Protein AF-A0A951RH02-F1 (afdb_monomer)

Solvent-accessible surface area (backbone atoms only — not comparable to full-atom values): 5825 Å² total; per-residue (Å²): 109,72,68,22,53,50,32,32,52,49,12,48,51,44,39,52,54,47,60,70,69,48,65,88,62,67,86,57,90,57,86,87,51,86,73,52,93,64,86,72,57,66,76,64,42,57,81,32,94,56,48,67,57,53,15,50,49,33,33,54,50,12,59,51,45,68,72,76,44,67,68,56,46,52,51,52,50,52,52,52,51,49,52,51,51,49,55,51,49,53,52,51,51,57,53,53,62,61,75,79,106

Radius of gyration: 16.89 Å; Cα contacts (8 Å, |Δi|>4): 62; chains: 1; bounding box: 45×26×41 Å

Mean predicted aligned error: 11.23 Å

Sequence (101 aa):
MVICLFFCLLGFGIRIYIVGHTPKNTSGRNTSGQLADELNTTGVYSVVRHPLYLGNFFMWLGMAVITLKFDFWLVAFLLSLLTYLFLKLARKQIKFLRVES

pLDDT: mean 70.13, std 10.25, range [45.16, 84.75]

Structure (mmCIF, N/CA/C/O backbone):
data_AF-A0A951RH02-F1
#
_entry.id   AF-A0A951RH02-F1
#
loop_
_atom_site.group_PDB
_atom_site.id
_atom_site.type_symbol
_atom_site.label_atom_id
_atom_site.label_alt_id
_atom_site.label_comp_id
_atom_site.label_asym_id
_atom_site.label_entity_id
_atom_site.label_seq_id
_atom_site.pdbx_PDB_ins_code
_atom_site.Cartn_x
_atom_site.Cartn_y
_atom_site.Cartn_z
_atom_site.occupancy
_atom_site.B_iso_or_equiv
_atom_site.auth_seq_id
_atom_site.auth_comp_id
_atom_site.auth_asym_id
_atom_site.auth_atom_id
_atom_site.pdbx_PDB_model_num
ATOM 1 N N . MET A 1 1 ? -15.178 -6.519 12.965 1.00 65.94 1 MET A N 1
ATOM 2 C CA . MET A 1 1 ? -14.824 -7.818 12.346 1.00 65.94 1 MET A CA 1
ATOM 3 C C . MET A 1 1 ? -15.104 -7.852 10.839 1.00 65.94 1 MET A C 1
ATOM 5 O O . MET A 1 1 ? -14.155 -7.955 10.078 1.00 65.94 1 MET A O 1
ATOM 9 N N . VAL A 1 2 ? -16.357 -7.691 10.388 1.00 74.75 2 VAL A N 1
ATOM 10 C CA . VAL A 1 2 ? -16.741 -7.787 8.956 1.00 74.75 2 VAL A CA 1
ATOM 11 C C . VAL A 1 2 ? -16.009 -6.775 8.057 1.00 74.75 2 VAL A C 1
ATOM 13 O O . VAL A 1 2 ? -15.544 -7.129 6.980 1.00 74.75 2 VAL A O 1
ATOM 16 N N . ILE A 1 3 ? -15.827 -5.539 8.532 1.00 72.62 3 ILE A N 1
ATOM 17 C CA . ILE A 1 3 ? -15.143 -4.466 7.785 1.00 72.62 3 ILE A CA 1
ATOM 18 C C . ILE A 1 3 ? -13.668 -4.811 7.513 1.00 72.62 3 ILE A C 1
ATOM 20 O O . ILE A 1 3 ? -13.186 -4.635 6.401 1.00 72.62 3 ILE A O 1
ATOM 24 N N . CYS A 1 4 ? -12.954 -5.354 8.503 1.00 71.50 4 CYS A N 1
ATOM 25 C CA . CYS A 1 4 ? -11.572 -5.814 8.333 1.00 71.50 4 CYS A CA 1
ATOM 26 C C . CYS A 1 4 ? -11.481 -6.902 7.253 1.00 71.50 4 CYS A C 1
ATOM 28 O O . CYS A 1 4 ? -10.630 -6.835 6.367 1.00 71.50 4 CYS A O 1
ATOM 30 N N . LEU A 1 5 ? -12.394 -7.873 7.312 1.00 75.50 5 LEU A N 1
ATOM 31 C CA . LEU A 1 5 ? -12.421 -9.006 6.396 1.00 75.50 5 LEU A CA 1
ATOM 32 C C . LEU A 1 5 ? -12.667 -8.538 4.953 1.00 75.50 5 LEU A C 1
ATOM 34 O O . LEU A 1 5 ? -11.990 -8.997 4.037 1.00 75.50 5 LEU A O 1
ATOM 38 N N . PHE A 1 6 ? -13.539 -7.542 4.772 1.00 82.12 6 PHE A N 1
ATOM 39 C CA . PHE A 1 6 ? -13.741 -6.869 3.490 1.00 82.12 6 PHE A CA 1
ATOM 40 C C . PHE A 1 6 ? -12.457 -6.208 2.965 1.00 82.12 6 PHE A C 1
ATOM 42 O O . PHE A 1 6 ? -12.070 -6.466 1.829 1.00 82.12 6 PHE A O 1
ATOM 49 N N . PHE A 1 7 ? -11.753 -5.415 3.781 1.00 76.19 7 PHE A N 1
A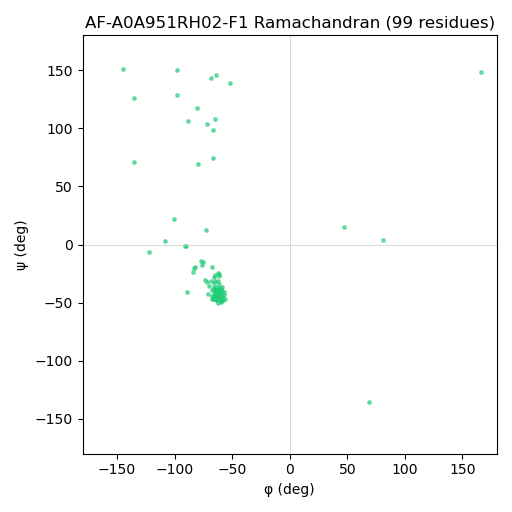TOM 50 C CA . PHE A 1 7 ? -10.504 -4.763 3.357 1.00 76.19 7 PHE A CA 1
ATOM 51 C C . PHE A 1 7 ? -9.386 -5.763 3.027 1.00 76.19 7 PHE A C 1
ATOM 53 O O . PHE A 1 7 ? -8.680 -5.584 2.033 1.00 76.19 7 PHE A O 1
ATOM 60 N N . CYS A 1 8 ? -9.258 -6.843 3.802 1.00 76.50 8 CYS A N 1
ATOM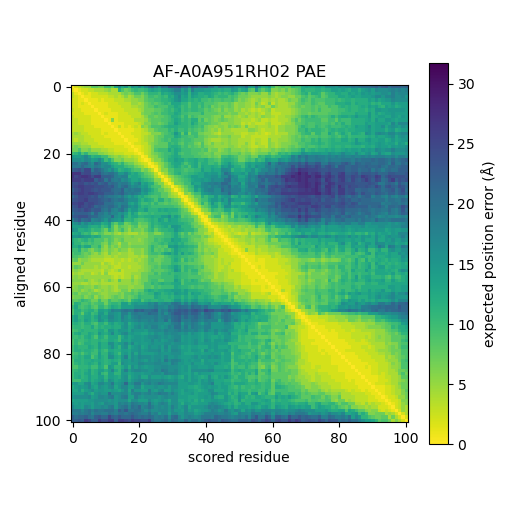 61 C CA . CYS A 1 8 ? -8.308 -7.919 3.519 1.00 76.50 8 CYS A CA 1
ATOM 62 C C . CYS A 1 8 ? -8.620 -8.623 2.189 1.00 76.50 8 CYS A C 1
ATOM 64 O O . CYS A 1 8 ? -7.718 -8.803 1.367 1.00 76.50 8 CYS A O 1
ATOM 66 N N . LEU A 1 9 ? -9.887 -8.984 1.947 1.00 83.06 9 LEU A N 1
ATOM 67 C CA . LEU A 1 9 ? -10.313 -9.618 0.694 1.00 83.06 9 LEU A CA 1
ATOM 68 C C . LEU A 1 9 ? -10.162 -8.679 -0.505 1.00 83.06 9 LEU A C 1
ATOM 70 O O . LEU A 1 9 ? -9.731 -9.113 -1.571 1.00 83.06 9 LEU A O 1
ATOM 74 N N . LEU A 1 10 ? -10.446 -7.390 -0.324 1.00 83.38 10 LEU A N 1
ATOM 75 C CA . LEU A 1 10 ? -10.274 -6.370 -1.354 1.00 83.38 10 LEU A CA 1
ATOM 76 C C . LEU A 1 10 ? -8.789 -6.203 -1.718 1.00 83.38 10 LEU A C 1
ATOM 78 O O . LEU A 1 10 ? -8.441 -6.241 -2.897 1.00 83.38 10 LEU A O 1
ATOM 82 N N . GLY A 1 11 ? -7.892 -6.119 -0.729 1.00 80.00 11 GLY A N 1
ATOM 83 C CA . GLY A 1 11 ? -6.444 -6.090 -0.966 1.00 80.00 11 GLY A CA 1
ATOM 84 C C . GLY A 1 11 ? -5.924 -7.355 -1.661 1.00 80.00 11 GLY A C 1
ATOM 85 O O . GLY A 1 11 ? -5.076 -7.277 -2.555 1.00 80.00 11 GLY A O 1
ATOM 86 N N . PHE A 1 12 ? -6.471 -8.520 -1.309 1.00 80.19 12 PHE A N 1
ATOM 87 C CA . PHE A 1 12 ? -6.152 -9.796 -1.952 1.00 80.19 12 PHE A CA 1
ATOM 88 C C . PHE A 1 12 ? -6.636 -9.874 -3.401 1.00 80.19 12 PHE A C 1
ATOM 90 O O . PHE A 1 12 ? -5.851 -10.237 -4.278 1.00 80.19 12 PHE A O 1
ATOM 97 N N . GLY A 1 13 ? -7.867 -9.442 -3.677 1.00 84.75 13 GLY A N 1
ATOM 98 C CA . GLY A 1 13 ? -8.405 -9.350 -5.034 1.00 84.75 13 GLY A CA 1
ATOM 99 C C . GLY A 1 13 ? -7.585 -8.411 -5.918 1.00 84.75 13 GLY A C 1
ATOM 100 O O . GLY A 1 13 ? -7.208 -8.783 -7.030 1.00 84.75 13 GLY A O 1
ATOM 101 N N . ILE A 1 14 ? -7.205 -7.240 -5.393 1.00 79.81 14 ILE A N 1
ATOM 102 C CA . ILE A 1 14 ? -6.313 -6.301 -6.088 1.00 79.81 14 ILE A CA 1
ATOM 103 C C . ILE A 1 14 ? -4.968 -6.967 -6.403 1.00 79.81 14 ILE A C 1
ATOM 105 O O . ILE A 1 14 ? -4.475 -6.854 -7.524 1.00 79.81 14 ILE A O 1
ATOM 109 N N . ARG A 1 15 ? -4.377 -7.704 -5.454 1.00 80.94 15 ARG A N 1
ATOM 110 C CA . ARG A 1 15 ? -3.098 -8.396 -5.673 1.00 80.94 15 ARG A CA 1
ATOM 111 C C . ARG A 1 15 ? -3.203 -9.479 -6.748 1.00 80.94 15 ARG A C 1
ATOM 113 O O . ARG A 1 15 ? -2.317 -9.537 -7.596 1.00 80.94 15 ARG A O 1
ATOM 120 N N . ILE A 1 16 ? -4.263 -10.292 -6.744 1.00 82.56 16 ILE A N 1
ATOM 121 C CA . ILE A 1 16 ? -4.505 -11.297 -7.794 1.00 82.56 16 ILE A CA 1
ATOM 122 C C . ILE A 1 16 ? -4.619 -10.613 -9.156 1.00 82.56 16 ILE A C 1
ATOM 124 O O . ILE A 1 16 ? -3.950 -11.018 -10.106 1.00 82.56 16 ILE A O 1
ATOM 128 N N . TYR A 1 17 ? -5.416 -9.546 -9.237 1.00 80.88 17 TYR A N 1
ATOM 129 C CA . TYR A 1 17 ? -5.628 -8.808 -10.477 1.00 80.88 17 TYR A CA 1
ATOM 130 C C . TYR A 1 17 ? -4.323 -8.218 -11.030 1.00 80.88 17 TYR A C 1
ATOM 132 O O . TYR A 1 17 ? -4.035 -8.356 -12.218 1.00 80.88 17 TYR A O 1
ATOM 140 N N . ILE A 1 18 ? -3.493 -7.629 -10.165 1.00 77.94 18 ILE A N 1
ATOM 141 C CA . ILE A 1 18 ? -2.200 -7.057 -10.557 1.00 77.94 18 ILE A CA 1
ATOM 142 C C . ILE A 1 18 ? -1.229 -8.144 -10.994 1.00 77.94 18 ILE A C 1
ATOM 144 O O . ILE A 1 18 ? -0.609 -7.988 -12.038 1.00 77.94 18 ILE A O 1
ATOM 148 N N . VAL A 1 19 ? -1.097 -9.238 -10.237 1.00 75.62 19 VAL A N 1
ATOM 149 C CA . VAL A 1 19 ? -0.196 -10.347 -10.596 1.00 75.62 19 VAL A CA 1
ATOM 150 C C . VAL A 1 19 ? -0.607 -10.965 -11.935 1.00 75.62 19 VAL A C 1
ATOM 152 O O . VAL A 1 19 ? 0.264 -11.261 -12.745 1.00 75.62 19 VAL A O 1
ATOM 155 N N . GLY A 1 20 ? -1.910 -11.081 -12.212 1.00 75.94 20 GLY A N 1
ATOM 156 C CA . GLY A 1 20 ? -2.420 -11.548 -13.505 1.00 75.94 20 GLY A CA 1
ATOM 157 C C . GLY A 1 20 ? -2.174 -10.580 -14.672 1.00 75.94 20 GLY A C 1
ATOM 158 O O . GLY A 1 20 ? -1.963 -11.030 -15.792 1.00 75.94 20 GLY A O 1
ATOM 159 N N . HIS A 1 21 ? -2.159 -9.266 -14.420 1.00 72.12 21 HIS A N 1
ATOM 160 C CA . HIS A 1 21 ? -1.833 -8.224 -15.411 1.00 72.12 21 HIS A CA 1
ATOM 161 C C . HIS A 1 21 ? -0.340 -7.864 -15.473 1.00 72.12 21 HIS A C 1
ATOM 163 O O . HIS A 1 21 ? 0.062 -7.004 -16.258 1.00 72.12 21 HIS A O 1
ATOM 169 N N . THR A 1 22 ? 0.491 -8.482 -14.634 1.00 65.62 22 THR A N 1
ATOM 170 C CA . THR A 1 22 ? 1.935 -8.257 -14.626 1.00 65.62 22 THR A CA 1
ATOM 171 C C . THR A 1 22 ? 2.556 -9.097 -15.746 1.00 65.62 22 THR A C 1
ATOM 173 O O . THR A 1 22 ? 2.464 -10.325 -15.692 1.00 65.62 22 THR A O 1
ATOM 176 N N . PRO A 1 23 ? 3.196 -8.493 -16.764 1.00 59.72 23 PRO A N 1
ATOM 177 C CA . PRO A 1 23 ? 3.821 -9.255 -17.833 1.00 59.72 23 PRO A CA 1
ATOM 178 C C . PRO A 1 23 ? 4.974 -10.098 -17.283 1.00 59.72 23 PRO A C 1
ATOM 180 O O . PRO A 1 23 ? 5.674 -9.706 -16.337 1.00 59.72 23 PRO A O 1
ATOM 183 N N . LYS A 1 24 ? 5.157 -11.280 -17.885 1.00 55.62 24 LYS A N 1
ATOM 184 C CA . LYS A 1 24 ? 6.239 -12.218 -17.557 1.00 55.62 24 LYS A CA 1
ATOM 185 C C . LYS A 1 24 ? 7.587 -11.469 -17.598 1.00 55.62 24 LYS A C 1
ATOM 187 O O . LYS A 1 24 ? 7.797 -10.652 -18.481 1.00 55.62 24 LYS A O 1
ATOM 192 N N . ASN A 1 25 ? 8.476 -11.746 -16.637 1.00 54.44 25 ASN A N 1
ATOM 193 C CA . ASN A 1 25 ? 9.839 -11.182 -16.487 1.00 54.44 25 ASN A CA 1
ATOM 194 C C . ASN A 1 25 ? 9.999 -9.782 -15.850 1.00 54.44 25 ASN A C 1
ATOM 196 O O . ASN A 1 25 ? 11.125 -9.322 -15.679 1.00 54.44 25 ASN A O 1
ATOM 200 N N . THR A 1 26 ? 8.937 -9.128 -15.375 1.00 56.38 26 THR A N 1
ATOM 201 C CA . THR A 1 26 ? 9.065 -7.820 -14.680 1.00 56.38 26 THR A CA 1
ATOM 202 C C . THR A 1 26 ? 9.433 -7.910 -13.194 1.00 56.38 26 THR A C 1
ATOM 204 O O . THR A 1 26 ? 9.932 -6.944 -12.621 1.00 56.38 26 THR A O 1
ATOM 207 N N . SER A 1 27 ? 9.226 -9.073 -12.567 1.00 50.41 27 SER A N 1
ATOM 208 C CA . SER A 1 27 ? 9.561 -9.344 -11.157 1.00 50.41 27 SER A CA 1
ATOM 209 C C . SER A 1 27 ? 10.877 -10.124 -10.999 1.00 50.41 27 SER A C 1
ATOM 211 O O . SER A 1 27 ? 11.080 -10.815 -9.996 1.00 50.41 27 SER A O 1
ATOM 213 N N . GLY A 1 28 ? 11.760 -10.067 -12.000 1.00 47.62 28 GLY A N 1
ATOM 214 C CA . GLY A 1 28 ? 13.100 -10.641 -11.913 1.00 47.62 28 GLY A CA 1
ATOM 215 C C . GLY A 1 28 ? 13.972 -9.866 -10.923 1.00 47.62 28 GLY A C 1
ATOM 216 O O . GLY A 1 28 ? 13.892 -8.640 -10.837 1.00 47.62 28 GLY A O 1
ATOM 217 N N . ARG A 1 29 ? 14.831 -10.580 -10.185 1.00 45.16 29 ARG A N 1
ATOM 218 C CA . ARG A 1 29 ? 15.949 -10.008 -9.414 1.00 45.16 29 ARG A CA 1
ATOM 219 C C . ARG A 1 29 ? 16.965 -9.439 -10.412 1.00 45.16 29 ARG A C 1
ATOM 221 O O . ARG A 1 29 ? 17.991 -10.048 -10.684 1.00 45.16 29 ARG A O 1
ATOM 228 N N . ASN A 1 30 ? 16.627 -8.304 -11.010 1.00 46.78 30 ASN A N 1
ATOM 229 C CA . ASN A 1 30 ? 17.429 -7.618 -12.013 1.00 46.78 30 ASN A CA 1
ATOM 230 C C . ASN A 1 30 ? 18.542 -6.830 -11.330 1.00 46.78 30 ASN A C 1
ATOM 232 O O . ASN A 1 30 ? 18.521 -5.604 -11.269 1.00 46.78 30 ASN A O 1
ATOM 236 N N . THR A 1 31 ? 19.503 -7.560 -10.770 1.00 54.22 31 THR A N 1
ATOM 237 C CA . THR A 1 31 ? 20.691 -6.984 -10.132 1.00 54.22 31 THR A CA 1
ATOM 238 C C . THR A 1 31 ? 21.696 -6.467 -11.173 1.00 54.22 31 THR A C 1
ATOM 240 O O . THR A 1 31 ? 22.583 -5.697 -10.829 1.00 54.22 31 THR A O 1
ATOM 243 N N . SER A 1 32 ? 21.546 -6.856 -12.445 1.00 51.88 32 SER A N 1
ATOM 244 C CA . SER A 1 32 ? 22.501 -6.589 -13.532 1.00 51.88 32 SER A CA 1
ATOM 245 C C . SER A 1 32 ? 21.932 -5.814 -14.735 1.00 51.88 32 SER A C 1
ATOM 247 O O . SER A 1 32 ? 22.704 -5.403 -15.593 1.00 51.88 32 SER A O 1
ATOM 249 N N . GLY A 1 33 ? 20.620 -5.553 -14.802 1.00 49.34 33 GLY A N 1
ATOM 250 C CA . GLY A 1 33 ? 20.002 -4.745 -15.866 1.00 49.34 33 GLY A CA 1
ATOM 251 C C . GLY A 1 33 ? 18.478 -4.882 -15.915 1.00 49.34 33 GLY A C 1
ATOM 252 O O . GLY A 1 33 ? 17.945 -5.933 -15.567 1.00 49.34 33 GL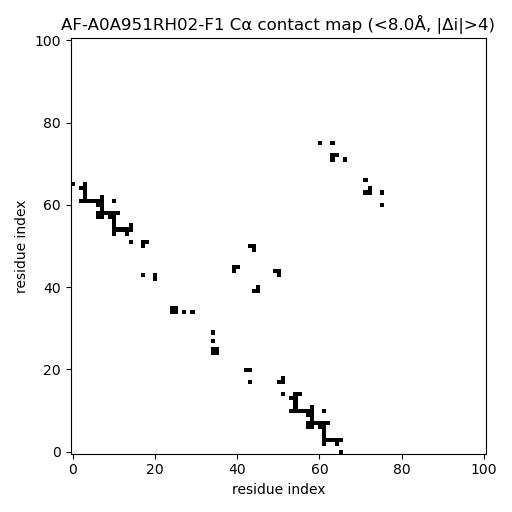Y A O 1
ATOM 253 N N . GLN A 1 34 ? 17.754 -3.829 -16.315 1.00 52.53 34 GLN A N 1
ATOM 254 C CA . GLN A 1 34 ? 16.302 -3.905 -16.519 1.00 52.53 34 GLN A CA 1
ATOM 255 C C . GLN A 1 34 ? 15.992 -4.830 -17.709 1.00 52.53 34 GLN A C 1
ATOM 257 O O . GLN A 1 34 ? 16.027 -4.391 -18.847 1.00 52.53 34 GLN A O 1
ATOM 262 N N . LEU A 1 35 ? 15.635 -6.090 -17.436 1.00 53.69 35 LEU A N 1
ATOM 263 C CA . LEU A 1 35 ? 15.078 -7.049 -18.411 1.00 53.69 35 LEU A CA 1
ATOM 264 C C . LEU A 1 35 ? 13.620 -6.732 -18.815 1.00 53.69 35 LEU A C 1
ATOM 266 O O . LEU A 1 35 ? 12.925 -7.594 -19.341 1.00 53.69 35 LEU A O 1
ATOM 270 N N . ALA A 1 36 ? 13.105 -5.545 -18.486 1.00 54.25 36 ALA A N 1
ATOM 271 C CA . ALA A 1 36 ? 11.766 -5.143 -18.898 1.00 54.25 36 ALA A CA 1
ATOM 272 C C . ALA A 1 36 ? 11.875 -4.466 -20.267 1.00 54.25 36 ALA A C 1
ATOM 274 O O . ALA A 1 36 ? 12.353 -3.336 -20.337 1.00 54.25 36 ALA A O 1
ATOM 275 N N . ASP A 1 37 ? 11.438 -5.166 -21.316 1.00 52.59 37 ASP A N 1
ATOM 276 C CA . ASP A 1 37 ? 11.525 -4.705 -22.709 1.00 52.59 37 ASP A CA 1
ATOM 277 C C . ASP A 1 37 ? 10.736 -3.407 -22.965 1.00 52.59 37 ASP A C 1
ATOM 279 O O . ASP A 1 37 ? 11.131 -2.609 -23.808 1.00 52.59 37 ASP A O 1
ATOM 283 N N . GLU A 1 38 ? 9.673 -3.135 -22.192 1.00 54.31 38 GLU A N 1
ATOM 284 C CA . GLU A 1 38 ? 8.915 -1.880 -22.259 1.00 54.31 38 GLU A CA 1
ATOM 285 C C . GLU A 1 38 ? 8.399 -1.408 -20.889 1.00 54.31 38 GLU A C 1
ATOM 287 O O . GLU A 1 38 ? 8.103 -2.194 -19.980 1.00 54.31 38 GLU A O 1
ATOM 292 N N . LEU A 1 39 ? 8.248 -0.084 -20.741 1.00 56.59 39 LEU A N 1
ATOM 293 C CA . LEU A 1 39 ? 7.572 0.511 -19.592 1.00 56.59 39 LEU A CA 1
ATOM 294 C C . LEU A 1 39 ? 6.070 0.231 -19.715 1.00 56.59 39 LEU A C 1
ATOM 296 O O . LEU A 1 39 ? 5.366 0.861 -20.498 1.00 56.59 39 LEU A O 1
ATOM 300 N N . ASN A 1 40 ? 5.583 -0.721 -18.926 1.00 55.56 40 ASN A N 1
ATOM 301 C CA . ASN A 1 40 ? 4.194 -1.150 -18.987 1.00 55.56 40 ASN A CA 1
ATOM 302 C C . ASN A 1 40 ? 3.254 0.001 -18.569 1.00 55.56 40 ASN A C 1
ATOM 304 O O . ASN A 1 40 ? 3.210 0.379 -17.397 1.00 55.56 40 ASN A O 1
ATOM 308 N N . THR A 1 41 ? 2.530 0.584 -19.527 1.00 57.38 41 THR A N 1
ATOM 309 C CA . THR A 1 41 ? 1.601 1.715 -19.317 1.00 57.38 41 THR A CA 1
ATOM 310 C C . THR A 1 41 ? 0.135 1.310 -19.433 1.00 57.38 41 THR A C 1
ATOM 312 O O . THR A 1 41 ? -0.743 2.156 -19.313 1.00 57.38 41 THR A O 1
ATOM 315 N N . THR A 1 42 ? -0.159 0.029 -19.644 1.00 61.31 42 THR A N 1
ATOM 316 C CA . THR A 1 42 ? -1.515 -0.482 -19.870 1.00 61.31 42 THR A CA 1
ATOM 317 C C . THR A 1 42 ? -2.139 -1.051 -18.587 1.00 61.31 42 THR A C 1
ATOM 319 O O . THR A 1 42 ? -1.459 -1.524 -17.672 1.00 61.31 42 THR A O 1
ATOM 322 N N . GLY A 1 43 ? -3.469 -0.967 -18.472 1.00 70.75 43 GLY A N 1
ATOM 323 C CA . GLY A 1 43 ? -4.213 -1.468 -17.309 1.00 70.75 43 GLY A CA 1
ATOM 324 C C . GLY A 1 43 ? -3.967 -0.664 -16.023 1.00 70.75 43 GLY A C 1
ATOM 325 O O . GLY A 1 43 ? -3.955 0.566 -16.034 1.00 70.75 43 GLY A O 1
ATOM 326 N N . VAL A 1 44 ? -3.763 -1.349 -14.891 1.00 68.12 44 VAL A N 1
ATOM 327 C CA . VAL A 1 44 ? -3.594 -0.723 -13.554 1.00 68.12 44 VAL A CA 1
ATOM 328 C C . VAL A 1 44 ? -2.322 0.120 -13.455 1.00 68.12 44 VAL A C 1
ATOM 330 O O . VAL A 1 44 ? -2.279 1.099 -12.708 1.00 68.12 44 VAL A O 1
ATOM 333 N N . TYR A 1 45 ? -1.300 -0.226 -14.239 1.00 69.25 45 TYR A N 1
ATOM 334 C CA . TYR A 1 45 ? -0.038 0.508 -14.289 1.00 69.25 45 TYR A CA 1
ATOM 335 C C . TYR A 1 45 ? -0.193 1.918 -14.892 1.00 69.25 45 TYR A C 1
ATOM 337 O O . TYR A 1 45 ? 0.640 2.780 -14.617 1.00 69.25 45 TYR A O 1
ATOM 345 N N . SER A 1 46 ? -1.282 2.181 -15.633 1.00 64.50 46 SER A N 1
ATOM 346 C CA . SER A 1 46 ? -1.631 3.519 -16.143 1.00 64.50 46 SER A CA 1
ATOM 347 C C . SER A 1 46 ? -2.117 4.468 -15.040 1.00 64.50 46 SER A C 1
ATOM 349 O O . SER A 1 46 ? -1.857 5.669 -15.081 1.00 64.50 46 SER A O 1
ATOM 351 N N . VAL A 1 47 ? -2.790 3.921 -14.022 1.00 71.38 47 VAL A N 1
ATOM 352 C CA . VAL A 1 47 ? -3.402 4.685 -12.927 1.00 71.38 47 VAL A CA 1
ATOM 353 C C . VAL A 1 47 ? -2.411 4.876 -11.781 1.00 71.38 47 VAL A C 1
ATOM 355 O O . VAL A 1 47 ? -2.327 5.953 -11.191 1.00 71.38 47 VAL A O 1
ATOM 358 N N . VAL A 1 48 ? -1.633 3.837 -11.453 1.00 67.19 48 VAL A N 1
ATOM 359 C CA . VAL A 1 48 ? -0.708 3.850 -10.312 1.00 67.19 48 VAL A CA 1
ATOM 360 C C . VAL A 1 48 ? 0.635 3.255 -10.718 1.00 67.19 48 VAL A C 1
ATOM 362 O O . VAL A 1 48 ? 0.707 2.116 -11.158 1.00 67.19 48 VAL A O 1
ATOM 365 N N . ARG A 1 49 ? 1.731 3.995 -10.484 1.00 69.31 49 ARG A N 1
ATOM 366 C CA . ARG A 1 49 ? 3.103 3.575 -10.857 1.00 69.31 49 ARG A CA 1
ATOM 367 C C . ARG A 1 49 ? 3.573 2.282 -10.181 1.00 69.31 49 ARG A C 1
ATOM 369 O O . ARG A 1 49 ? 4.466 1.612 -10.684 1.00 69.31 49 ARG A O 1
ATOM 376 N N . HIS A 1 50 ? 3.014 1.958 -9.016 1.00 69.56 50 HIS A N 1
ATOM 377 C CA . HIS A 1 50 ? 3.359 0.771 -8.234 1.00 69.56 50 HIS A CA 1
ATOM 378 C C . HIS A 1 50 ? 2.084 0.092 -7.725 1.00 69.56 50 HIS A C 1
ATOM 380 O O . HIS A 1 50 ? 1.782 0.148 -6.531 1.00 69.56 50 HIS A O 1
ATOM 386 N N . PRO A 1 51 ? 1.308 -0.543 -8.613 1.00 69.69 51 PRO A N 1
ATOM 387 C CA . PRO A 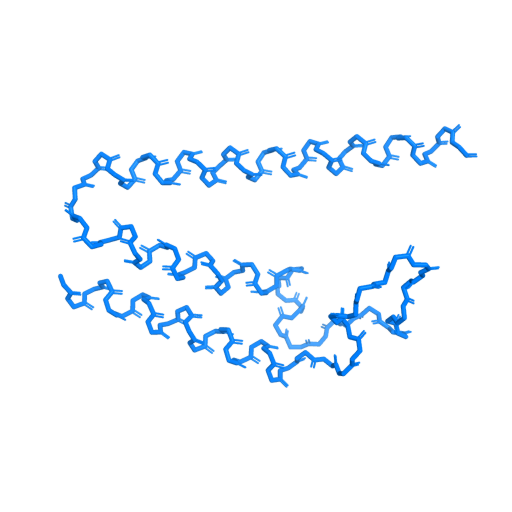1 51 ? -0.000 -1.067 -8.250 1.00 69.69 51 PRO A CA 1
ATOM 388 C C . PRO A 1 51 ? 0.118 -2.190 -7.211 1.00 69.69 51 PRO A C 1
ATOM 390 O O . PRO A 1 51 ? -0.711 -2.299 -6.314 1.00 69.69 51 PRO A O 1
ATOM 393 N N . LEU A 1 52 ? 1.205 -2.968 -7.232 1.00 71.62 52 LEU A N 1
ATOM 394 C CA . LEU A 1 52 ? 1.443 -4.046 -6.265 1.00 71.62 52 LEU A CA 1
ATOM 395 C C . LEU A 1 52 ? 1.564 -3.531 -4.816 1.00 71.62 52 LEU A C 1
ATOM 397 O O . LEU A 1 52 ? 1.125 -4.193 -3.878 1.00 71.62 52 LEU A O 1
ATOM 401 N N . TYR A 1 53 ? 2.073 -2.308 -4.637 1.00 74.69 53 TYR A N 1
ATOM 402 C CA . TYR A 1 53 ? 2.128 -1.639 -3.335 1.00 74.69 53 TYR A CA 1
ATOM 403 C C . TYR A 1 53 ? 0.744 -1.162 -2.887 1.00 74.69 53 TYR A C 1
ATOM 405 O O . TYR A 1 53 ? 0.469 -1.166 -1.691 1.00 74.69 53 TYR A O 1
ATOM 413 N N . LEU A 1 54 ? -0.140 -0.810 -3.828 1.00 73.31 54 LEU A N 1
ATOM 414 C CA . LEU A 1 54 ? -1.531 -0.461 -3.538 1.00 73.31 54 LEU A CA 1
ATOM 415 C C . LEU A 1 54 ? -2.295 -1.669 -2.978 1.00 73.31 54 LEU A C 1
ATOM 417 O O . LEU A 1 54 ? -2.959 -1.551 -1.953 1.00 73.31 54 LEU A O 1
ATOM 421 N N . GLY A 1 55 ? -2.149 -2.846 -3.596 1.00 75.19 55 GLY A N 1
ATOM 422 C CA . GLY A 1 55 ? -2.746 -4.083 -3.074 1.00 75.19 55 GLY A CA 1
ATOM 423 C C . GLY A 1 55 ? -2.225 -4.440 -1.679 1.00 75.19 55 GLY A C 1
ATOM 424 O O . GLY A 1 55 ? -3.004 -4.760 -0.783 1.00 75.19 55 GLY A O 1
ATOM 425 N N . ASN A 1 56 ? -0.912 -4.304 -1.466 1.00 76.00 56 ASN A N 1
ATOM 426 C CA . ASN A 1 56 ? -0.304 -4.541 -0.158 1.00 76.00 56 ASN A CA 1
ATOM 427 C C . ASN A 1 56 ? -0.810 -3.536 0.893 1.00 76.00 56 ASN A C 1
ATOM 429 O O . ASN A 1 56 ? -1.126 -3.927 2.011 1.00 76.00 56 ASN A O 1
ATOM 433 N N . PHE A 1 57 ? -0.958 -2.259 0.532 1.00 76.50 57 PHE A N 1
ATOM 434 C CA . PHE A 1 57 ? -1.506 -1.234 1.420 1.00 76.50 57 PHE A CA 1
ATOM 435 C C . PHE A 1 57 ? -2.897 -1.613 1.944 1.00 76.50 57 PHE A C 1
ATOM 437 O O . PHE A 1 57 ? -3.114 -1.569 3.151 1.00 76.50 57 PHE A O 1
ATOM 444 N N . PHE A 1 58 ? -3.809 -2.069 1.077 1.00 75.38 58 PHE A N 1
ATOM 445 C CA . PHE A 1 58 ? -5.142 -2.507 1.508 1.00 75.38 58 PHE A CA 1
ATOM 446 C C . PHE A 1 58 ? -5.116 -3.764 2.395 1.00 75.38 58 PHE A C 1
ATOM 448 O O . PHE A 1 58 ? -5.920 -3.856 3.320 1.00 75.38 58 PHE A O 1
ATOM 455 N N . MET A 1 59 ? -4.172 -4.693 2.187 1.00 72.38 59 MET A N 1
ATOM 456 C CA . MET A 1 59 ? -3.980 -5.838 3.095 1.00 72.38 59 MET A CA 1
ATOM 457 C C . MET A 1 59 ? -3.540 -5.396 4.496 1.00 72.38 59 MET A C 1
ATOM 459 O O . MET A 1 59 ? -4.112 -5.834 5.494 1.00 72.38 59 MET A O 1
ATOM 463 N N . TRP A 1 60 ? -2.545 -4.507 4.578 1.00 72.19 60 TRP A N 1
ATOM 464 C CA . TRP A 1 60 ? -2.069 -3.963 5.853 1.00 72.19 60 TRP A CA 1
ATOM 465 C C . TRP A 1 60 ? -3.131 -3.103 6.543 1.00 72.19 60 TRP A C 1
ATOM 467 O O . TRP A 1 60 ? -3.280 -3.174 7.761 1.00 72.19 60 TRP A O 1
ATOM 477 N N . LEU A 1 61 ? -3.918 -2.352 5.770 1.00 71.38 61 LEU A N 1
ATOM 478 C CA . LEU A 1 61 ? -5.044 -1.566 6.267 1.00 71.38 61 LEU A CA 1
ATOM 479 C C . LEU A 1 61 ? -6.156 -2.467 6.818 1.00 71.38 61 LEU A C 1
ATOM 481 O O . LEU A 1 61 ? -6.680 -2.195 7.894 1.00 71.38 61 LEU A O 1
ATOM 485 N N . GLY A 1 62 ? -6.460 -3.582 6.149 1.00 70.25 62 GLY A N 1
ATOM 486 C CA . GLY A 1 62 ? -7.374 -4.599 6.668 1.00 70.25 62 GLY A CA 1
ATOM 487 C C . GLY A 1 62 ? -6.910 -5.158 8.013 1.00 70.25 62 GLY A C 1
ATOM 488 O O . GLY A 1 62 ? -7.691 -5.161 8.964 1.00 70.25 62 GLY A O 1
ATOM 489 N N . MET A 1 63 ? -5.631 -5.529 8.141 1.00 68.12 63 MET A N 1
ATOM 490 C CA . MET A 1 63 ? -5.064 -5.972 9.424 1.00 68.12 63 MET A CA 1
ATOM 491 C C . MET A 1 63 ? -5.123 -4.884 10.506 1.00 68.12 63 MET A C 1
ATOM 493 O O . MET A 1 63 ? -5.475 -5.182 11.645 1.00 68.12 63 MET A O 1
ATOM 497 N N . ALA A 1 64 ? -4.857 -3.622 10.164 1.00 68.88 64 ALA A N 1
ATOM 498 C CA . ALA A 1 64 ? -4.923 -2.507 11.113 1.00 68.88 64 ALA A CA 1
ATOM 499 C C . ALA A 1 64 ? -6.347 -2.244 11.646 1.00 68.88 64 ALA A C 1
ATOM 501 O O . ALA A 1 64 ? -6.517 -1.759 12.764 1.00 68.88 64 ALA A O 1
ATOM 502 N N . VAL A 1 65 ? -7.382 -2.600 10.879 1.00 67.44 65 VAL A N 1
ATOM 503 C CA . VAL A 1 65 ? -8.796 -2.455 11.270 1.00 67.44 65 VAL A CA 1
ATOM 504 C C . VAL A 1 65 ? -9.248 -3.540 12.265 1.00 67.44 65 VAL A C 1
ATOM 506 O O . VAL A 1 65 ? -10.291 -3.370 12.899 1.00 67.44 65 VAL A O 1
ATOM 509 N N . ILE A 1 66 ? -8.486 -4.627 12.468 1.00 66.06 66 ILE A N 1
ATOM 510 C CA . ILE A 1 66 ? -8.838 -5.711 13.416 1.00 66.06 66 ILE A CA 1
ATOM 511 C C . ILE A 1 66 ? -9.030 -5.174 14.834 1.00 66.06 66 ILE A C 1
ATOM 513 O O . ILE A 1 66 ? -9.970 -5.566 15.522 1.00 66.06 66 ILE A O 1
ATOM 517 N N . THR A 1 67 ? -8.167 -4.255 15.257 1.00 67.25 67 THR A N 1
ATOM 518 C CA . THR A 1 67 ? -8.116 -3.778 16.639 1.00 67.25 67 THR A CA 1
ATOM 519 C C . THR A 1 67 ? -9.251 -2.811 16.982 1.00 67.25 67 THR A C 1
ATOM 521 O O . THR A 1 67 ? -9.493 -2.596 18.164 1.00 67.25 67 THR A O 1
ATOM 524 N N . LEU A 1 68 ? -9.937 -2.215 15.988 1.00 63.94 68 LEU A N 1
ATOM 525 C CA . LEU A 1 68 ? -10.993 -1.187 16.139 1.00 63.94 68 LEU A CA 1
ATOM 526 C C . LEU A 1 68 ? -10.651 -0.022 17.102 1.00 63.94 68 LEU A C 1
ATOM 528 O O . LEU A 1 68 ? -11.529 0.745 17.488 1.00 63.94 68 LEU A O 1
ATOM 532 N N . LYS A 1 69 ? -9.377 0.147 17.473 1.00 67.31 69 LYS A N 1
ATOM 533 C CA . LYS A 1 69 ? -8.891 1.235 18.326 1.00 67.31 69 LYS A CA 1
ATOM 534 C C . LYS A 1 69 ? -8.316 2.344 17.457 1.00 67.31 69 LYS A C 1
ATOM 536 O O . LYS A 1 69 ? -7.453 2.097 16.615 1.00 67.31 69 LYS A O 1
ATOM 541 N N . PHE A 1 70 ? -8.779 3.565 17.706 1.00 67.31 70 PHE A N 1
ATOM 542 C CA . PHE A 1 70 ? -8.386 4.762 16.965 1.00 67.31 70 PHE A CA 1
ATOM 543 C C . PHE A 1 70 ? -6.869 5.014 17.024 1.00 67.31 70 PHE A C 1
ATOM 545 O O . PHE A 1 70 ? -6.260 5.361 16.015 1.00 67.31 70 PHE A O 1
ATOM 552 N N . ASP A 1 71 ? -6.245 4.720 18.168 1.00 70.06 71 ASP A N 1
ATOM 553 C CA . ASP A 1 71 ? -4.800 4.879 18.383 1.00 70.06 71 ASP A CA 1
ATOM 554 C C . ASP A 1 71 ? -3.970 4.037 17.406 1.00 70.06 71 ASP A C 1
ATOM 556 O O . ASP A 1 71 ? -2.973 4.501 16.856 1.00 70.06 71 ASP A O 1
ATOM 560 N N . PHE A 1 72 ? -4.410 2.805 17.128 1.00 71.25 72 PHE A N 1
ATOM 561 C CA . PHE A 1 72 ? -3.707 1.907 16.210 1.00 71.25 72 PHE A CA 1
ATOM 562 C C . PHE A 1 72 ? -3.818 2.391 14.759 1.00 71.25 72 PHE A C 1
ATOM 564 O O . PHE A 1 72 ? -2.858 2.312 13.993 1.00 71.25 72 PHE A O 1
ATOM 571 N N . TRP A 1 73 ? -4.972 2.958 14.401 1.00 72.75 73 TRP A N 1
ATOM 572 C CA . TRP A 1 73 ? -5.202 3.586 13.101 1.00 72.75 73 TRP A CA 1
ATOM 573 C C . TRP A 1 73 ? -4.322 4.818 12.890 1.00 72.75 73 TRP A C 1
ATOM 575 O O . TRP A 1 73 ? -3.724 4.968 11.825 1.00 72.75 73 TRP A O 1
ATOM 585 N N . LEU A 1 74 ? -4.198 5.668 13.912 1.00 75.56 74 LEU A N 1
ATOM 586 C CA . LEU A 1 74 ? -3.347 6.854 13.866 1.00 75.56 74 LEU A CA 1
ATOM 587 C C . LEU A 1 74 ? -1.870 6.474 13.693 1.00 75.56 74 LEU A C 1
ATOM 589 O O . LEU A 1 74 ? -1.183 7.043 12.845 1.00 75.56 74 LEU A O 1
ATOM 593 N N . VAL A 1 75 ? -1.397 5.467 14.433 1.00 76.81 75 VAL A N 1
ATOM 594 C CA . VAL A 1 75 ? -0.021 4.958 14.318 1.00 76.81 75 VAL A CA 1
ATOM 595 C C . VAL A 1 75 ? 0.233 4.340 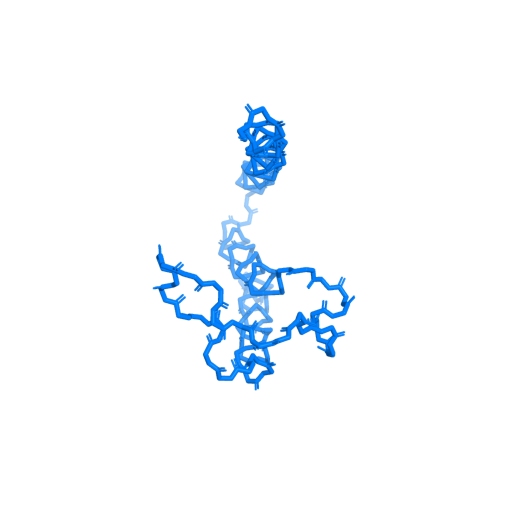12.940 1.00 76.81 75 VAL A C 1
ATOM 597 O O . VAL A 1 75 ? 1.249 4.649 12.315 1.00 76.81 75 VAL A O 1
ATOM 600 N N . ALA A 1 76 ? -0.689 3.524 12.420 1.00 76.69 76 ALA A N 1
ATOM 601 C CA . ALA A 1 76 ? -0.569 2.934 11.085 1.00 76.69 76 ALA A CA 1
ATOM 602 C C . ALA A 1 76 ? -0.554 4.004 9.979 1.00 76.69 76 ALA A C 1
ATOM 604 O O . ALA A 1 76 ? 0.261 3.938 9.054 1.00 76.69 76 ALA A O 1
ATOM 605 N N . PHE A 1 77 ? -1.406 5.027 10.095 1.00 81.00 77 PHE A N 1
ATOM 606 C CA . PHE A 1 77 ? -1.433 6.155 9.170 1.00 81.00 77 PHE A CA 1
ATOM 607 C C . PHE A 1 77 ? -0.121 6.949 9.208 1.00 81.00 77 PHE A C 1
ATOM 609 O O . PHE A 1 77 ? 0.483 7.176 8.157 1.00 81.00 77 PHE A O 1
ATOM 616 N N . LEU A 1 78 ? 0.377 7.292 10.401 1.00 81.81 78 LEU A N 1
ATOM 617 C CA . LEU A 1 78 ? 1.652 7.995 10.575 1.00 81.81 78 LEU A CA 1
ATOM 618 C C . LEU A 1 78 ? 2.840 7.190 10.028 1.00 81.81 78 LEU A C 1
ATOM 620 O O . LEU A 1 78 ? 3.671 7.749 9.313 1.00 81.81 78 LEU A O 1
ATOM 624 N N . LEU A 1 79 ? 2.897 5.878 10.283 1.00 80.50 79 LEU A N 1
ATOM 625 C CA . LEU A 1 79 ? 3.914 4.986 9.712 1.00 80.50 79 LEU A CA 1
ATOM 626 C C . LEU A 1 79 ? 3.847 4.946 8.183 1.00 80.50 79 LEU A C 1
ATOM 628 O O . LEU A 1 79 ? 4.886 4.993 7.518 1.00 80.50 79 LEU A O 1
ATOM 632 N N . SER A 1 80 ? 2.643 4.892 7.609 1.00 78.50 80 SER A N 1
ATOM 633 C CA . SER A 1 80 ? 2.468 4.908 6.153 1.00 78.50 80 SER A CA 1
ATOM 634 C C . SER A 1 80 ? 2.941 6.230 5.531 1.00 78.50 80 SER A C 1
ATOM 636 O O . SER A 1 80 ? 3.651 6.219 4.521 1.00 78.50 80 SER A O 1
ATOM 638 N N . LEU A 1 81 ? 2.643 7.362 6.179 1.00 82.00 81 LEU A N 1
ATOM 639 C CA . LEU A 1 81 ? 3.080 8.691 5.758 1.00 82.00 81 LEU A CA 1
ATOM 640 C C . LEU A 1 81 ? 4.603 8.829 5.856 1.00 82.00 81 LEU A C 1
ATOM 642 O O . LEU A 1 81 ? 5.240 9.314 4.919 1.00 82.00 81 LEU A O 1
ATOM 646 N N . LEU A 1 82 ? 5.192 8.353 6.956 1.00 81.56 82 LEU A N 1
ATOM 647 C CA . LEU A 1 82 ? 6.636 8.362 7.174 1.00 81.56 82 LEU A CA 1
ATOM 648 C C . LEU A 1 82 ? 7.358 7.512 6.124 1.00 81.56 82 LEU A C 1
ATOM 650 O O . LEU A 1 82 ? 8.328 7.967 5.520 1.00 81.56 82 LEU A O 1
ATOM 654 N N . THR A 1 83 ? 6.842 6.313 5.844 1.00 77.19 83 THR A N 1
ATOM 655 C CA . THR A 1 83 ? 7.386 5.410 4.820 1.00 77.19 83 THR A CA 1
ATOM 656 C C . THR A 1 83 ? 7.321 6.051 3.436 1.00 77.19 83 THR A C 1
ATOM 658 O O . THR A 1 83 ? 8.296 6.004 2.685 1.00 77.19 83 THR A O 1
ATOM 661 N N . TYR A 1 84 ? 6.207 6.708 3.100 1.00 81.75 84 TYR A N 1
ATOM 662 C CA . TYR A 1 84 ? 6.063 7.447 1.846 1.00 81.75 84 TYR A CA 1
ATOM 663 C C . TYR A 1 84 ? 7.059 8.609 1.739 1.00 81.75 84 TYR A C 1
ATOM 665 O O . TYR A 1 84 ? 7.715 8.768 0.703 1.00 81.75 84 TYR A O 1
ATOM 673 N N . LEU A 1 85 ? 7.206 9.400 2.807 1.00 79.88 85 LEU A N 1
ATOM 674 C CA . LEU A 1 85 ? 8.144 10.519 2.856 1.00 79.88 85 LEU A CA 1
ATOM 675 C C . LEU A 1 85 ? 9.588 10.026 2.703 1.00 79.88 85 LEU A C 1
ATOM 677 O O . LEU A 1 85 ? 10.332 10.556 1.878 1.00 79.88 85 LEU A O 1
ATOM 681 N N . PHE A 1 86 ? 9.951 8.964 3.423 1.00 81.31 86 PHE A N 1
ATOM 682 C CA . PHE A 1 86 ? 11.259 8.326 3.339 1.00 81.31 86 PHE A CA 1
ATOM 683 C C . PHE A 1 86 ? 11.550 7.830 1.919 1.00 81.31 86 PHE A C 1
ATOM 685 O O . PHE A 1 86 ? 12.580 8.170 1.344 1.00 81.31 86 PHE A O 1
ATOM 692 N N . LEU A 1 87 ? 10.604 7.130 1.284 1.00 80.75 87 LEU A N 1
ATOM 693 C CA . LEU A 1 87 ? 10.729 6.683 -0.110 1.00 80.75 87 LEU A CA 1
ATOM 694 C C . LEU A 1 87 ? 10.858 7.842 -1.105 1.00 80.75 87 LEU A C 1
ATOM 696 O O . LEU A 1 87 ? 11.516 7.702 -2.138 1.00 80.75 87 LEU A O 1
ATOM 700 N N . LYS A 1 88 ? 10.207 8.978 -0.845 1.00 83.38 88 LYS A N 1
ATOM 701 C CA . LYS A 1 88 ? 10.318 10.181 -1.680 1.00 83.38 88 LYS A CA 1
ATOM 702 C C . LYS A 1 88 ? 11.693 10.833 -1.528 1.00 83.38 88 LYS A C 1
ATOM 704 O O . LYS A 1 88 ? 12.281 11.233 -2.533 1.00 83.38 88 LYS A 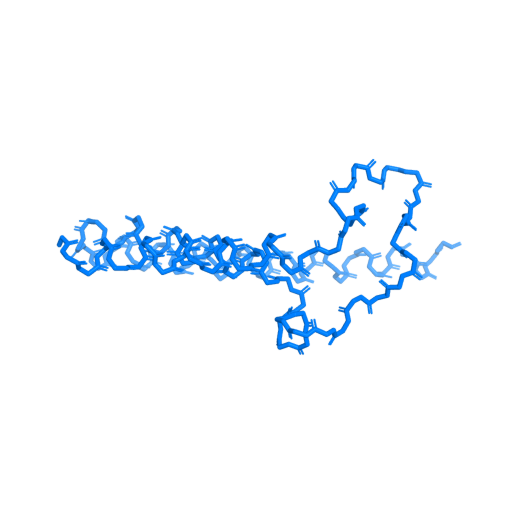O 1
ATOM 709 N N . LEU A 1 89 ? 12.206 10.918 -0.302 1.00 81.44 89 LEU A N 1
ATOM 710 C CA . LEU A 1 89 ? 13.536 11.453 -0.004 1.00 81.44 89 LEU A CA 1
ATOM 711 C C . LEU A 1 89 ? 14.637 10.554 -0.569 1.00 81.44 89 LEU A C 1
ATOM 713 O O . LEU A 1 89 ? 15.501 11.047 -1.288 1.00 81.44 89 LEU A O 1
ATOM 717 N N . ALA A 1 90 ? 14.542 9.241 -0.355 1.00 82.62 90 ALA A N 1
ATOM 718 C CA . ALA A 1 90 ? 15.457 8.258 -0.926 1.00 82.62 90 ALA A CA 1
ATOM 719 C C . ALA A 1 90 ? 15.493 8.352 -2.461 1.00 82.62 90 ALA A C 1
ATOM 721 O O . ALA A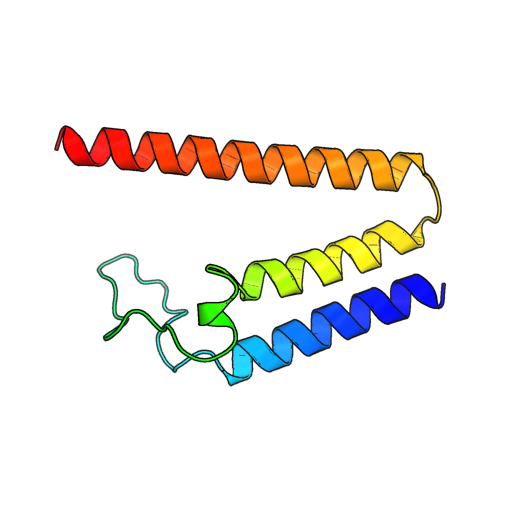 1 90 ? 16.564 8.398 -3.056 1.00 82.62 90 ALA A O 1
ATOM 722 N N . ARG A 1 91 ? 14.333 8.489 -3.122 1.00 78.56 91 ARG A N 1
ATOM 723 C CA . ARG A 1 91 ? 14.273 8.696 -4.581 1.00 78.56 91 ARG A CA 1
ATOM 724 C C . ARG A 1 91 ? 14.917 10.005 -5.038 1.00 78.56 91 ARG A C 1
ATOM 726 O O . ARG A 1 91 ? 15.518 10.026 -6.110 1.00 78.56 91 ARG A O 1
ATOM 733 N N . LYS A 1 92 ? 14.783 11.089 -4.266 1.00 82.50 92 LYS A N 1
ATOM 734 C CA . LYS A 1 92 ? 15.475 12.355 -4.557 1.00 82.50 92 LYS A CA 1
ATOM 735 C C . LYS A 1 92 ? 16.992 12.203 -4.422 1.00 82.50 92 LYS A C 1
ATOM 737 O O . LYS A 1 92 ? 17.699 12.618 -5.330 1.00 82.50 92 LYS A O 1
ATOM 742 N N . GLN A 1 93 ? 17.459 11.565 -3.350 1.00 76.06 93 GLN A N 1
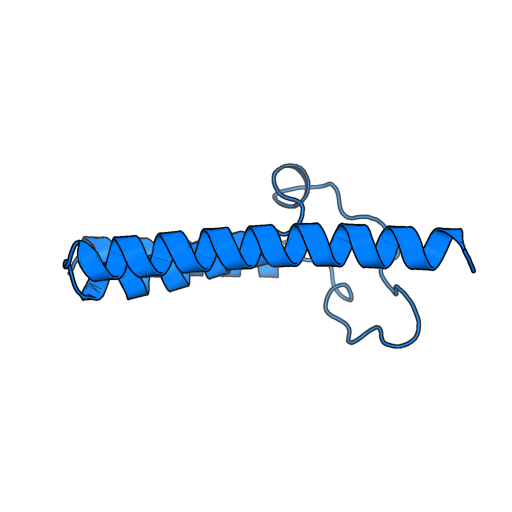ATOM 743 C CA . GLN A 1 93 ? 18.879 11.284 -3.111 1.00 76.06 93 GLN A CA 1
ATOM 744 C C . GLN A 1 93 ? 19.489 10.431 -4.231 1.00 76.06 93 GLN A C 1
ATOM 746 O O . GLN A 1 93 ? 20.486 10.819 -4.825 1.00 76.06 93 GLN A O 1
ATOM 751 N N . ILE A 1 94 ? 18.827 9.336 -4.619 1.00 73.88 94 ILE A N 1
ATOM 752 C CA . ILE A 1 94 ? 19.284 8.470 -5.720 1.00 73.88 94 ILE A CA 1
ATOM 753 C C . ILE A 1 94 ? 19.377 9.236 -7.050 1.00 73.88 94 ILE A C 1
ATOM 755 O O . ILE A 1 94 ? 20.293 8.999 -7.832 1.00 73.88 94 ILE A O 1
ATOM 759 N N . LYS A 1 95 ? 18.438 10.152 -7.332 1.00 75.25 95 LYS A N 1
ATOM 760 C CA . LYS A 1 95 ? 18.501 10.988 -8.542 1.00 75.25 95 LYS A CA 1
ATOM 761 C C . LYS A 1 95 ? 19.660 11.978 -8.511 1.00 75.25 95 LYS A C 1
ATOM 763 O O . LYS A 1 95 ? 20.264 12.185 -9.551 1.00 75.25 95 LYS 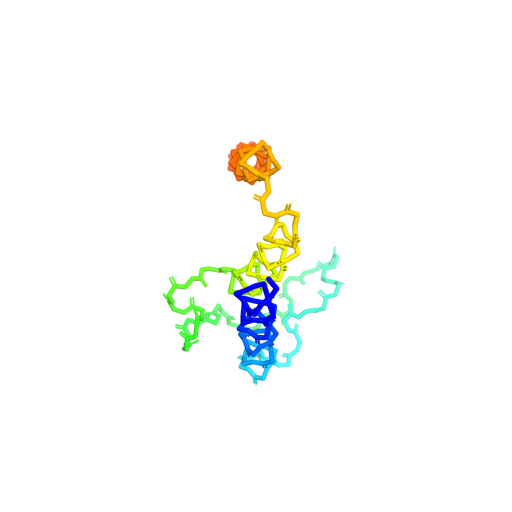A O 1
ATOM 768 N N . PHE A 1 96 ? 19.940 12.577 -7.356 1.00 75.44 96 PHE A N 1
ATOM 769 C CA . PHE A 1 96 ? 21.051 13.510 -7.192 1.00 75.44 96 PHE A CA 1
ATOM 770 C C . PHE A 1 96 ? 22.396 12.812 -7.446 1.00 75.44 96 PHE A C 1
ATOM 772 O O . PHE A 1 96 ? 23.145 13.232 -8.318 1.00 75.44 96 PHE A O 1
ATOM 779 N N . LEU A 1 97 ? 22.615 11.660 -6.805 1.00 70.12 97 LEU A N 1
ATOM 780 C CA . LEU A 1 97 ? 23.847 10.871 -6.938 1.00 70.12 97 LEU A CA 1
ATOM 781 C C . LEU A 1 97 ? 24.114 10.352 -8.364 1.00 70.12 97 LEU A C 1
ATOM 783 O O . LEU A 1 97 ? 25.256 10.079 -8.700 1.00 70.12 97 LEU A O 1
ATOM 787 N N . ARG A 1 98 ? 23.077 10.202 -9.201 1.00 67.69 98 ARG A N 1
ATOM 788 C CA . ARG A 1 98 ? 23.213 9.782 -10.610 1.00 67.69 98 ARG A CA 1
ATOM 789 C C . ARG A 1 98 ? 23.564 10.938 -11.557 1.00 67.69 98 ARG A C 1
ATOM 791 O O . ARG A 1 98 ? 23.988 10.684 -12.673 1.00 67.69 98 ARG A O 1
ATOM 798 N N . VAL A 1 99 ? 23.320 12.190 -11.166 1.00 67.56 99 VAL A N 1
ATOM 799 C CA . VAL A 1 99 ? 23.625 13.370 -12.001 1.00 67.56 99 VAL A CA 1
ATOM 800 C C . VAL A 1 99 ? 25.092 13.795 -11.852 1.00 67.56 99 VAL A C 1
ATOM 802 O O . VAL A 1 99 ? 25.633 14.413 -12.760 1.00 67.56 99 VAL A O 1
ATOM 805 N N . GLU A 1 100 ? 25.736 13.442 -10.738 1.00 56.66 100 GLU A N 1
ATOM 806 C CA . GLU A 1 100 ? 27.157 13.716 -10.469 1.00 56.66 100 GLU A CA 1
ATOM 807 C C . GLU A 1 100 ? 28.118 12.595 -10.924 1.00 56.66 100 GLU A C 1
ATOM 809 O O . GLU A 1 100 ? 29.328 12.749 -10.773 1.00 56.66 100 GLU A O 1
ATOM 814 N N . SER A 1 101 ? 27.606 11.486 -11.478 1.00 49.66 101 SER A N 1
ATOM 815 C CA . SER A 1 101 ? 28.383 10.334 -11.982 1.00 49.66 101 SER A CA 1
ATOM 816 C C . SER A 1 101 ? 28.346 10.238 -13.501 1.00 49.66 101 SER A C 1
ATOM 818 O O . SER A 1 101 ? 29.412 10.004 -14.106 1.00 49.66 101 SER A O 1
#

Foldseek 3Di:
DVVLVVLQVVLVVLLVVVVVVDDPPQPDPPPPDRPPPDDDCDDPCVVPVCSNVVSVLSNVVSVLCPVVDPVSVVVSVVVVVVVVVVVVVVVVVVVVVVVVD

Secondary structure (DSSP, 8-state):
-HHHHHHHHHHHHHHHHHHHHSPTTTTS--SS----SS---STHHHH-S-HHHHHHHHHHHHHHHTT--HHHHHHHHHHHHHHHHHHHHHHHHHHHHHH--